Protein AF-A0A080Z4Q2-F1 (afdb_monomer)

Secondary structure (DSSP, 8-state):
----HHHHHHHHHHHHHHHHHHHHHHHHHHH--TTEE-TTS-TT----HHHHHHHHHTTSSSSHHHHHHHPEEPSS--HHHHHHHHHHH--SS------

Structure (mmCIF, N/CA/C/O backbone):
data_AF-A0A080Z4Q2-F1
#
_entry.id   AF-A0A080Z4Q2-F1
#
loop_
_atom_site.group_PDB
_atom_site.id
_atom_site.type_symbol
_atom_site.label_atom_id
_atom_site.label_alt_id
_atom_site.label_comp_id
_atom_site.label_asym_id
_atom_site.label_entity_id
_atom_site.label_seq_id
_atom_site.pdbx_PDB_ins_code
_atom_site.Cartn_x
_atom_site.Cartn_y
_atom_site.Cartn_z
_atom_site.occupancy
_atom_site.B_iso_or_equiv
_atom_site.auth_seq_id
_atom_site.auth_comp_id
_atom_site.auth_asym_id
_atom_site.auth_atom_id
_atom_site.pdbx_PDB_model_num
ATOM 1 N N . MET A 1 1 ? 14.240 -3.516 -29.428 1.00 49.41 1 MET A N 1
ATOM 2 C CA . MET A 1 1 ? 12.820 -3.702 -29.067 1.00 49.41 1 MET A CA 1
ATOM 3 C C . MET A 1 1 ? 12.728 -3.373 -27.590 1.00 49.41 1 MET A C 1
ATOM 5 O O . MET A 1 1 ? 13.252 -4.136 -26.792 1.00 49.41 1 MET A O 1
ATOM 9 N N . PHE A 1 2 ? 12.256 -2.178 -27.228 1.00 57.28 2 PHE A N 1
ATOM 10 C CA . PHE A 1 2 ? 12.107 -1.832 -25.814 1.00 57.28 2 PHE A CA 1
ATOM 11 C C . PHE A 1 2 ? 11.093 -2.814 -25.222 1.00 57.28 2 PHE A C 1
ATOM 13 O O . PHE A 1 2 ? 9.984 -2.912 -25.750 1.00 57.28 2 PHE A O 1
ATOM 20 N N . GLU A 1 3 ? 11.468 -3.574 -24.186 1.00 58.03 3 GLU A N 1
ATOM 21 C CA . GLU A 1 3 ? 10.464 -4.215 -23.332 1.00 58.03 3 GLU A CA 1
ATOM 22 C C . GLU A 1 3 ? 9.405 -3.147 -23.022 1.00 58.03 3 GLU A C 1
ATOM 24 O O . GLU A 1 3 ? 9.765 -1.995 -22.762 1.00 58.03 3 GLU A O 1
ATOM 29 N N . ASN A 1 4 ? 8.120 -3.496 -23.151 1.00 80.06 4 ASN A N 1
ATOM 30 C CA . ASN A 1 4 ? 6.998 -2.577 -22.955 1.00 80.06 4 ASN A CA 1
ATOM 31 C C . ASN A 1 4 ? 7.297 -1.658 -21.757 1.00 80.06 4 ASN A C 1
ATOM 33 O O . ASN A 1 4 ? 7.549 -2.160 -20.663 1.00 80.06 4 ASN A O 1
ATOM 37 N N . ILE A 1 5 ? 7.314 -0.335 -21.959 1.00 77.69 5 ILE A N 1
ATOM 38 C CA . ILE A 1 5 ? 7.686 0.653 -20.927 1.00 77.69 5 ILE A CA 1
ATOM 39 C C . ILE A 1 5 ? 6.921 0.396 -19.615 1.00 77.69 5 ILE A C 1
ATOM 41 O O . ILE A 1 5 ? 7.473 0.578 -18.530 1.00 77.69 5 ILE A O 1
ATOM 45 N N . GLY A 1 6 ? 5.688 -0.120 -19.700 1.00 81.31 6 GLY A N 1
ATOM 46 C CA . GLY A 1 6 ? 4.908 -0.547 -18.538 1.00 81.31 6 GLY A CA 1
ATOM 47 C C . GLY A 1 6 ? 5.535 -1.699 -17.739 1.00 81.31 6 GLY A C 1
ATOM 48 O O . GLY A 1 6 ? 5.553 -1.646 -16.511 1.00 81.31 6 GLY A O 1
ATOM 49 N N . TYR A 1 7 ? 6.100 -2.706 -18.408 1.00 84.31 7 TYR A N 1
ATOM 50 C CA . TYR A 1 7 ? 6.787 -3.837 -17.774 1.00 84.31 7 TYR A CA 1
ATOM 51 C C . TYR A 1 7 ? 8.067 -3.400 -17.050 1.00 84.31 7 TYR A C 1
ATOM 53 O O . TYR A 1 7 ? 8.291 -3.777 -15.897 1.00 84.31 7 TYR A O 1
ATOM 61 N N . ILE A 1 8 ? 8.874 -2.541 -17.684 1.00 83.38 8 ILE A N 1
ATOM 62 C CA . ILE A 1 8 ? 10.057 -1.949 -17.040 1.00 83.38 8 ILE A CA 1
ATOM 63 C C . ILE A 1 8 ? 9.624 -1.106 -15.831 1.00 83.38 8 ILE A C 1
ATOM 65 O O . ILE A 1 8 ? 10.190 -1.242 -14.746 1.00 83.38 8 ILE A O 1
ATOM 69 N N . GLY A 1 9 ? 8.575 -0.290 -15.978 1.00 83.88 9 GLY A N 1
ATOM 70 C CA . GLY A 1 9 ? 8.029 0.521 -14.888 1.00 83.88 9 GLY A CA 1
ATOM 71 C C . GLY A 1 9 ? 7.516 -0.303 -13.700 1.00 83.88 9 GLY A C 1
ATOM 72 O O . GLY A 1 9 ? 7.689 0.093 -12.546 1.00 83.88 9 GLY A O 1
ATOM 73 N N . GLU A 1 10 ? 6.916 -1.472 -13.933 1.00 85.81 10 GLU A N 1
ATOM 74 C CA . GLU A 1 10 ? 6.548 -2.390 -12.849 1.00 85.81 10 GLU A CA 1
ATOM 75 C C . GLU A 1 10 ? 7.781 -2.974 -12.148 1.00 85.81 10 GLU A C 1
ATOM 77 O O . GLU A 1 10 ? 7.830 -2.965 -10.916 1.00 85.81 10 GLU A O 1
ATOM 82 N N . LYS A 1 11 ? 8.800 -3.421 -12.900 1.00 87.69 11 LYS A N 1
ATOM 83 C CA . LYS A 1 11 ? 10.060 -3.922 -12.319 1.00 87.69 11 LYS A CA 1
ATOM 84 C C . LYS A 1 11 ? 10.721 -2.884 -11.409 1.00 87.69 11 LYS A C 1
ATOM 86 O O . LYS A 1 11 ? 11.129 -3.223 -10.300 1.00 87.69 11 LYS A O 1
ATOM 91 N N . ILE A 1 12 ? 10.781 -1.630 -11.857 1.00 86.19 12 ILE A N 1
ATOM 92 C CA . ILE A 1 12 ? 11.331 -0.492 -11.103 1.00 86.19 12 ILE A CA 1
ATOM 93 C C . ILE A 1 12 ? 10.571 -0.295 -9.787 1.00 86.19 12 ILE A C 1
ATOM 95 O O . ILE A 1 12 ? 11.180 -0.284 -8.716 1.00 86.19 12 ILE A O 1
ATOM 99 N N . ARG A 1 13 ? 9.236 -0.212 -9.841 1.00 88.25 13 ARG A N 1
ATOM 100 C C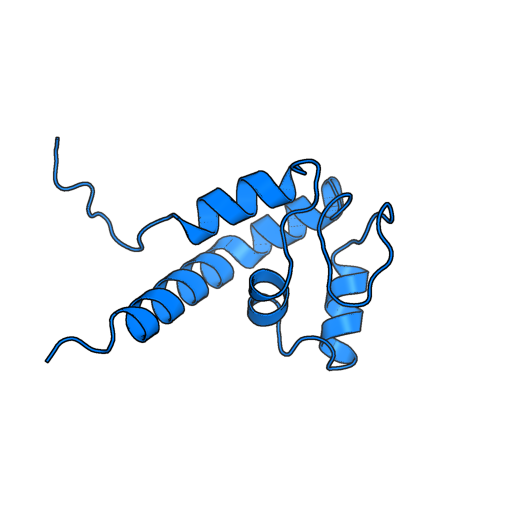A . ARG A 1 13 ? 8.409 -0.057 -8.633 1.00 88.25 13 ARG A CA 1
ATOM 101 C C . ARG A 1 13 ? 8.574 -1.228 -7.673 1.00 88.25 13 ARG A C 1
ATOM 103 O O . ARG A 1 13 ? 8.744 -1.016 -6.476 1.00 88.25 13 ARG A O 1
ATOM 110 N N . ARG A 1 14 ? 8.582 -2.462 -8.183 1.00 91.88 14 ARG A N 1
ATOM 111 C CA . ARG A 1 14 ? 8.779 -3.664 -7.362 1.00 91.88 14 ARG A CA 1
ATOM 112 C C . ARG A 1 14 ? 10.133 -3.650 -6.656 1.00 91.88 14 ARG A C 1
ATOM 114 O O . ARG A 1 14 ? 10.190 -3.952 -5.465 1.00 91.88 14 ARG A O 1
ATOM 121 N N . TYR A 1 15 ? 11.195 -3.253 -7.358 1.00 90.25 15 TYR A N 1
ATOM 122 C CA . TYR A 1 15 ? 12.518 -3.077 -6.764 1.00 90.25 15 TYR A CA 1
ATOM 123 C C . TYR A 1 15 ? 12.503 -2.020 -5.652 1.00 90.25 15 TYR A C 1
ATOM 125 O O . TYR A 1 15 ? 12.978 -2.299 -4.554 1.00 90.25 15 TYR A O 1
ATOM 133 N N . ASN A 1 16 ? 11.919 -0.840 -5.891 1.00 89.75 16 ASN A N 1
ATOM 134 C CA . ASN A 1 16 ? 11.852 0.223 -4.885 1.00 89.75 16 ASN A CA 1
ATOM 135 C C . ASN A 1 16 ? 11.087 -0.219 -3.633 1.00 89.75 16 ASN A C 1
ATOM 137 O O . ASN A 1 16 ? 11.591 -0.077 -2.520 1.00 89.75 16 ASN A O 1
ATOM 141 N N . VAL A 1 17 ? 9.896 -0.797 -3.800 1.00 92.38 17 VAL A N 1
ATOM 142 C CA . VAL A 1 17 ? 9.085 -1.258 -2.666 1.00 92.38 17 VAL A CA 1
ATOM 143 C C . VAL A 1 17 ? 9.824 -2.330 -1.873 1.00 92.38 17 VAL A C 1
ATOM 145 O O . VAL A 1 17 ? 9.888 -2.229 -0.653 1.00 92.38 17 VAL A O 1
ATOM 148 N N . SER A 1 18 ? 10.441 -3.306 -2.548 1.00 92.81 18 SER A N 1
ATOM 149 C CA . SER A 1 18 ? 11.222 -4.355 -1.885 1.00 92.81 18 SER A CA 1
ATOM 150 C C . SER A 1 18 ? 12.433 -3.786 -1.136 1.00 92.81 18 SER A C 1
ATOM 152 O O . SER A 1 18 ? 12.648 -4.117 0.029 1.00 92.81 18 SER A O 1
ATOM 154 N N . LYS A 1 19 ? 13.182 -2.864 -1.756 1.00 92.19 19 LYS A N 1
ATOM 155 C CA . LYS A 1 19 ? 14.348 -2.204 -1.149 1.00 92.19 19 LYS A CA 1
ATOM 156 C C . LYS A 1 19 ? 13.992 -1.455 0.136 1.00 92.19 19 LYS A C 1
ATOM 158 O O . LYS A 1 19 ? 14.767 -1.476 1.091 1.00 92.19 19 LYS A O 1
ATOM 163 N N . TYR A 1 20 ? 12.842 -0.784 0.160 1.00 91.81 20 TYR A N 1
ATOM 164 C CA . TYR A 1 20 ? 12.420 0.047 1.288 1.00 91.81 20 TYR A CA 1
ATOM 165 C C . TYR A 1 20 ? 11.403 -0.632 2.216 1.00 91.81 20 TYR A C 1
ATOM 167 O O . TYR A 1 20 ? 10.975 -0.008 3.185 1.00 91.81 20 TYR A O 1
ATOM 175 N N . GLU A 1 21 ? 11.041 -1.899 1.992 1.00 94.50 21 GLU A N 1
ATOM 176 C CA . GLU A 1 21 ? 9.943 -2.572 2.703 1.00 94.50 21 GLU A CA 1
ATOM 177 C C . GLU A 1 21 ? 10.087 -2.506 4.229 1.00 94.50 21 GLU A C 1
ATOM 179 O O . GLU A 1 21 ? 9.146 -2.123 4.923 1.00 94.50 21 GLU A O 1
ATOM 184 N N . SER A 1 22 ? 11.273 -2.810 4.766 1.00 94.62 22 SER A N 1
ATOM 185 C CA . SER A 1 22 ? 11.524 -2.759 6.216 1.00 94.62 22 SER A CA 1
ATOM 186 C C . SER A 1 22 ? 11.259 -1.366 6.803 1.00 94.62 22 SER A C 1
ATOM 188 O O . SER A 1 22 ? 10.643 -1.232 7.862 1.00 94.62 22 SER A O 1
ATOM 190 N N . LEU A 1 23 ? 11.660 -0.309 6.090 1.00 92.88 23 LEU A N 1
ATOM 191 C CA . LEU A 1 23 ? 11.418 1.071 6.505 1.00 92.88 23 LEU A CA 1
ATOM 192 C C . LEU A 1 23 ? 9.933 1.438 6.386 1.00 92.88 23 LEU A C 1
ATOM 194 O O . LEU A 1 23 ? 9.373 2.012 7.317 1.00 92.88 23 LEU A O 1
ATOM 198 N N . LEU A 1 24 ? 9.282 1.057 5.283 1.00 92.81 24 LEU A N 1
ATOM 199 C CA . LEU A 1 24 ? 7.849 1.273 5.074 1.00 92.81 24 LEU A CA 1
ATOM 200 C C . LEU A 1 24 ? 7.027 0.623 6.191 1.00 92.81 24 LEU A C 1
ATOM 202 O O . LEU A 1 24 ? 6.137 1.260 6.748 1.00 92.81 24 LEU A O 1
ATOM 206 N N . ARG A 1 25 ? 7.365 -0.610 6.576 1.00 94.44 25 ARG A N 1
ATOM 207 C CA . ARG A 1 25 ? 6.733 -1.327 7.690 1.00 94.44 25 A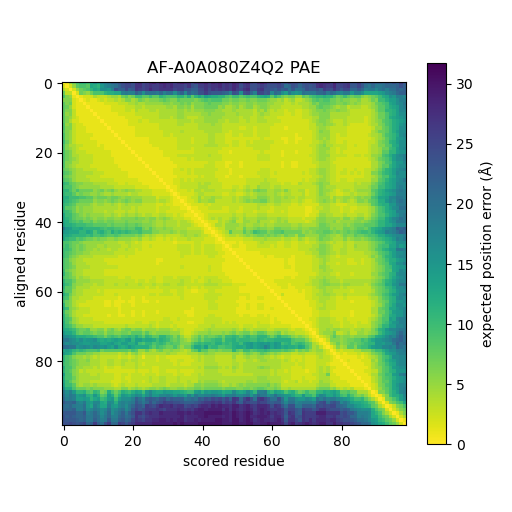RG A CA 1
ATOM 208 C C . ARG A 1 25 ? 6.922 -0.611 9.027 1.00 94.44 25 ARG A C 1
ATOM 210 O O . ARG A 1 25 ? 5.957 -0.469 9.774 1.00 94.44 25 ARG A O 1
ATOM 217 N N . LYS A 1 26 ? 8.127 -0.106 9.323 1.00 93.06 26 LYS A N 1
ATOM 218 C CA . LYS A 1 26 ? 8.371 0.703 10.533 1.00 93.06 26 LYS A CA 1
ATOM 219 C C . LYS A 1 26 ? 7.492 1.952 10.561 1.00 93.06 26 LYS A C 1
ATOM 221 O O . LYS A 1 26 ? 6.849 2.215 11.570 1.00 93.06 26 LYS A O 1
ATOM 226 N N . ILE A 1 27 ? 7.416 2.676 9.446 1.00 89.75 27 ILE A N 1
ATOM 227 C CA . ILE A 1 27 ? 6.592 3.886 9.327 1.00 89.75 27 ILE A CA 1
ATOM 228 C C . ILE A 1 27 ? 5.112 3.553 9.521 1.00 89.75 27 ILE A C 1
ATOM 230 O O . ILE A 1 27 ? 4.432 4.249 10.271 1.00 89.75 27 ILE A O 1
ATOM 234 N N . ILE A 1 28 ? 4.624 2.463 8.924 1.00 92.19 28 ILE A N 1
ATOM 235 C CA . ILE A 1 28 ? 3.245 1.998 9.116 1.00 92.19 28 ILE A CA 1
ATOM 236 C C . ILE A 1 28 ? 2.970 1.660 10.583 1.00 92.19 28 ILE A C 1
ATOM 238 O O . ILE A 1 28 ? 1.913 2.003 11.095 1.00 92.19 28 ILE A O 1
ATOM 242 N N . ASN A 1 29 ? 3.896 1.022 11.295 1.00 91.31 29 ASN A N 1
ATOM 243 C CA . ASN A 1 29 ? 3.677 0.723 12.711 1.00 91.31 29 ASN A CA 1
ATOM 244 C C . ASN A 1 29 ? 3.640 1.978 13.585 1.00 91.31 29 ASN A C 1
ATOM 246 O O . ASN A 1 29 ? 2.802 2.072 14.481 1.00 91.31 29 ASN A O 1
ATOM 250 N N . THR A 1 30 ? 4.491 2.960 13.299 1.00 88.69 30 THR A N 1
ATOM 251 C CA . THR A 1 30 ? 4.525 4.220 14.048 1.00 88.69 30 THR A CA 1
ATOM 252 C C . THR A 1 30 ? 3.296 5.083 13.743 1.00 88.69 30 THR A C 1
ATOM 254 O O . THR A 1 30 ? 2.504 5.424 14.630 1.00 88.69 30 THR A O 1
ATOM 257 N N . HIS A 1 31 ? 3.094 5.408 12.468 1.00 86.12 31 HIS A N 1
ATOM 258 C CA . HIS A 1 31 ? 2.129 6.415 12.025 1.00 86.12 31 HIS A CA 1
ATOM 259 C C . HIS A 1 31 ? 0.777 5.812 11.632 1.00 86.12 31 HIS A C 1
ATOM 261 O O . HIS A 1 31 ? -0.250 6.485 11.699 1.00 86.12 31 HIS A O 1
ATOM 267 N N . GLY A 1 32 ? 0.731 4.516 11.326 1.00 88.25 32 GLY A N 1
ATOM 268 C CA . GLY A 1 32 ? -0.450 3.858 10.781 1.00 88.25 32 GLY A CA 1
ATOM 269 C C . GLY A 1 32 ? -0.715 4.224 9.324 1.00 88.25 32 GLY A C 1
ATOM 270 O O . GLY A 1 32 ? 0.026 4.970 8.688 1.00 88.25 32 GLY A O 1
ATOM 271 N N . LEU A 1 33 ? -1.818 3.692 8.805 1.00 88.69 33 LEU A N 1
ATOM 272 C CA . LEU A 1 33 ? -2.326 3.972 7.457 1.00 88.69 33 LEU A CA 1
ATOM 273 C C . LEU A 1 33 ? -3.582 4.853 7.468 1.00 88.69 33 LEU A C 1
ATOM 275 O O . LEU A 1 33 ? -4.388 4.804 6.539 1.00 88.69 33 LEU A O 1
ATOM 279 N N . THR A 1 34 ? -3.789 5.635 8.528 1.00 83.88 34 THR A N 1
ATOM 280 C CA . THR A 1 34 ? -4.958 6.513 8.639 1.00 83.88 34 THR A CA 1
ATOM 281 C C . THR A 1 34 ? -5.032 7.445 7.428 1.00 83.88 34 THR A C 1
ATOM 283 O O . THR A 1 34 ? -4.048 8.087 7.069 1.00 83.88 34 THR A O 1
ATOM 286 N N . GLY A 1 35 ? -6.197 7.505 6.781 1.00 82.19 35 GLY A N 1
ATOM 287 C CA . GLY A 1 35 ? -6.413 8.335 5.592 1.00 82.19 35 GLY A CA 1
ATOM 288 C C . GLY A 1 35 ? -5.936 7.718 4.272 1.00 82.19 35 GLY A C 1
ATOM 289 O O . GLY A 1 35 ? -6.116 8.342 3.232 1.00 82.19 35 GLY A O 1
ATOM 290 N N . MET A 1 36 ? -5.371 6.506 4.274 1.00 88.31 36 MET A N 1
ATOM 291 C CA . MET A 1 36 ? -5.165 5.738 3.041 1.00 88.31 36 MET A CA 1
ATOM 292 C C . MET A 1 36 ? -6.467 5.074 2.587 1.00 88.31 36 MET A C 1
ATOM 294 O O . MET A 1 36 ? -7.254 4.599 3.407 1.00 88.31 36 MET A O 1
ATOM 298 N N . GLU A 1 37 ? -6.668 4.984 1.274 1.00 90.62 37 GLU A N 1
ATOM 299 C CA . GLU A 1 37 ? -7.757 4.198 0.695 1.00 90.62 37 GLU A CA 1
ATOM 300 C C . GLU A 1 37 ? -7.302 2.748 0.551 1.00 90.62 37 GLU A C 1
ATOM 302 O O . GLU A 1 37 ? -6.501 2.407 -0.318 1.00 90.62 37 GLU A O 1
ATOM 307 N N . ILE A 1 38 ? -7.794 1.880 1.433 1.00 91.25 38 ILE A N 1
ATOM 308 C CA . ILE A 1 38 ? -7.447 0.459 1.433 1.00 91.25 38 ILE A CA 1
ATOM 309 C C . ILE A 1 38 ? -8.665 -0.333 0.930 1.00 91.25 38 ILE A C 1
ATOM 311 O O . ILE A 1 38 ? -9.703 -0.312 1.597 1.00 91.25 38 ILE A O 1
ATOM 315 N N . PRO A 1 39 ? -8.576 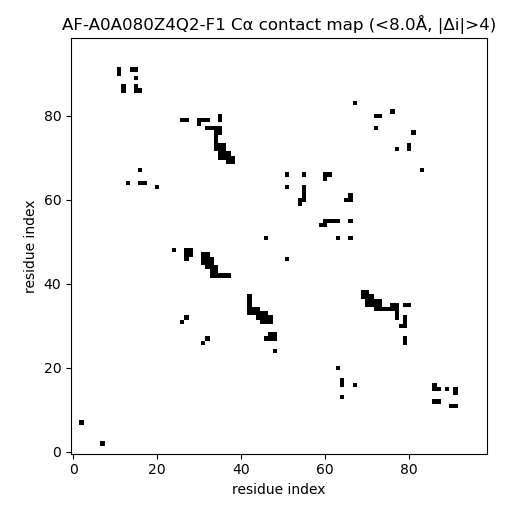-1.056 -0.205 1.00 89.62 39 PRO A N 1
ATOM 316 C CA . PRO A 1 39 ? -9.728 -1.724 -0.819 1.00 89.62 39 PRO A CA 1
ATOM 317 C C . PRO A 1 39 ? -10.410 -2.723 0.117 1.00 89.62 39 PRO A C 1
ATOM 319 O O . PRO A 1 39 ? -9.830 -3.768 0.403 1.00 89.62 39 PRO A O 1
ATOM 322 N N . GLY A 1 40 ? -11.620 -2.419 0.599 1.00 86.81 40 GLY A N 1
ATOM 323 C CA . GLY A 1 40 ? -12.375 -3.248 1.553 1.00 86.81 40 GLY A CA 1
ATOM 324 C C . GLY A 1 40 ? -12.040 -3.006 3.033 1.00 86.81 40 GLY A C 1
ATOM 325 O O . GLY A 1 40 ? -12.312 -3.864 3.866 1.00 86.81 40 GLY A O 1
ATOM 326 N N . ALA A 1 41 ? -11.364 -1.903 3.372 1.00 88.62 41 ALA A N 1
ATOM 327 C CA . ALA A 1 41 ? -11.131 -1.478 4.754 1.00 88.62 41 ALA A CA 1
ATOM 328 C C . ALA A 1 41 ? -11.916 -0.195 5.063 1.00 88.62 41 ALA A C 1
ATOM 330 O O . ALA A 1 41 ? -12.210 0.596 4.167 1.00 88.62 41 ALA A O 1
ATOM 331 N N . ASN A 1 42 ? -12.236 0.017 6.337 1.00 86.62 42 ASN A N 1
ATOM 332 C CA . ASN A 1 42 ? -12.984 1.189 6.772 1.00 86.62 42 ASN A CA 1
ATOM 333 C C . ASN A 1 42 ? -12.083 2.428 6.782 1.00 86.62 42 ASN A C 1
ATOM 335 O O . ASN A 1 42 ? -10.968 2.407 7.308 1.00 86.62 42 ASN A O 1
ATOM 339 N N . LEU A 1 43 ? -12.596 3.536 6.248 1.00 80.25 43 LEU A N 1
ATOM 340 C CA . LEU A 1 43 ? -11.932 4.834 6.343 1.00 80.25 43 LEU A CA 1
ATOM 341 C C . LEU A 1 43 ? -11.836 5.288 7.808 1.00 80.25 43 LEU A C 1
ATOM 343 O O . LEU A 1 43 ? -12.665 4.934 8.644 1.00 80.25 43 LEU A O 1
ATOM 347 N N . GLY A 1 44 ? -10.805 6.073 8.125 1.00 76.06 44 GLY A N 1
ATOM 348 C CA . GLY A 1 44 ? -10.594 6.627 9.469 1.00 76.06 44 GLY A CA 1
ATOM 349 C C . GLY A 1 44 ? -10.076 5.633 10.517 1.00 76.06 44 GLY A C 1
ATOM 350 O O . GLY A 1 44 ? -9.820 6.033 11.648 1.00 76.06 44 GLY A O 1
ATOM 351 N N . THR A 1 45 ? -9.866 4.364 10.157 1.00 83.00 45 THR A N 1
ATOM 352 C CA . THR A 1 45 ? -9.255 3.370 11.051 1.00 83.00 45 THR A CA 1
ATOM 353 C C . THR A 1 45 ? -7.730 3.383 10.921 1.00 83.00 45 THR A C 1
ATOM 355 O O . THR A 1 45 ? -7.192 3.424 9.812 1.00 83.00 45 THR A O 1
ATOM 358 N N . LYS A 1 46 ? -7.015 3.320 12.053 1.00 87.06 46 LYS A N 1
ATOM 359 C CA . LYS A 1 46 ? -5.553 3.171 12.064 1.00 87.06 46 LYS A CA 1
ATOM 360 C C . LYS A 1 46 ? -5.185 1.699 11.857 1.00 87.06 46 LYS A C 1
ATOM 362 O O . LYS A 1 46 ? -5.327 0.898 12.774 1.00 87.06 46 LYS A O 1
ATOM 367 N N . TYR A 1 47 ? -4.681 1.359 10.674 1.00 90.12 47 TYR A N 1
ATOM 368 C CA . TYR A 1 47 ? -4.156 0.021 10.373 1.00 90.12 47 TYR A CA 1
ATOM 369 C C . TYR A 1 47 ? -2.633 -0.040 10.535 1.00 90.12 47 TYR A C 1
ATOM 371 O O . TYR A 1 47 ? -1.937 0.913 10.176 1.00 90.12 47 TYR A O 1
ATOM 379 N N . THR A 1 48 ? -2.131 -1.159 11.064 1.00 92.94 48 THR A N 1
ATOM 380 C CA . THR A 1 48 ? -0.700 -1.424 11.321 1.00 92.94 48 THR A C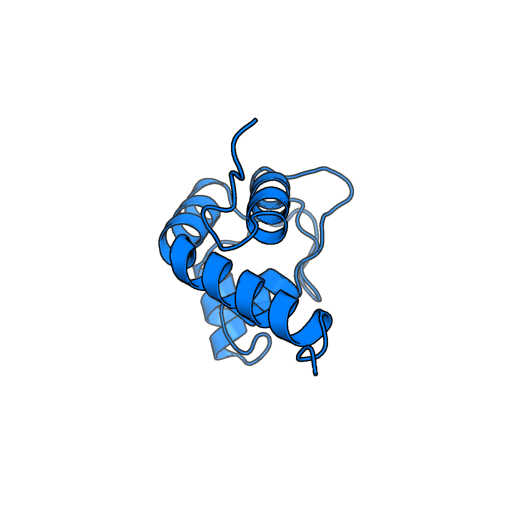A 1
ATOM 381 C C . THR A 1 48 ? -0.176 -2.570 10.449 1.00 92.94 48 THR A C 1
ATOM 383 O O . THR A 1 48 ? -0.924 -3.145 9.652 1.00 92.94 48 THR A O 1
ATOM 386 N N . THR A 1 49 ? 1.103 -2.949 10.591 1.00 94.44 49 THR A N 1
ATOM 387 C CA . THR A 1 49 ? 1.643 -4.094 9.838 1.00 94.44 49 THR A CA 1
ATOM 388 C C . THR A 1 49 ? 0.989 -5.411 10.224 1.00 94.44 49 THR A C 1
ATOM 390 O O . THR A 1 49 ? 0.860 -6.262 9.357 1.00 94.44 49 THR A O 1
ATOM 393 N N . GLY A 1 50 ? 0.503 -5.559 11.462 1.00 94.69 50 GLY A N 1
ATOM 394 C CA . GLY A 1 50 ? -0.236 -6.756 11.872 1.00 94.69 50 GLY A CA 1
ATOM 395 C C . GLY A 1 50 ? -1.483 -6.982 11.014 1.00 94.69 50 GLY A C 1
ATOM 396 O O . GLY A 1 50 ? -1.694 -8.081 10.512 1.00 94.69 50 GLY A O 1
ATOM 397 N N . ASN A 1 51 ? -2.248 -5.920 10.738 1.00 94.50 51 ASN A N 1
ATOM 398 C CA . ASN A 1 51 ? -3.410 -6.010 9.848 1.00 94.50 51 ASN A CA 1
ATOM 399 C C . ASN A 1 51 ? -3.011 -6.343 8.406 1.00 94.50 51 ASN A C 1
ATOM 401 O O . ASN A 1 51 ? -3.701 -7.105 7.734 1.00 94.50 51 ASN A O 1
ATOM 405 N N . ILE A 1 52 ? -1.900 -5.779 7.924 1.00 94.50 52 ILE A N 1
ATOM 406 C CA . ILE A 1 52 ? -1.392 -6.076 6.579 1.00 94.50 52 ILE A CA 1
ATOM 407 C C . ILE A 1 52 ? -0.994 -7.547 6.473 1.00 94.50 52 ILE A C 1
ATOM 409 O O . ILE A 1 52 ? -1.380 -8.212 5.515 1.00 94.50 52 ILE A O 1
ATOM 413 N N . ASP A 1 53 ? -0.256 -8.062 7.454 1.00 96.75 53 ASP A N 1
ATOM 414 C CA . ASP A 1 53 ? 0.199 -9.450 7.470 1.00 96.75 53 ASP A CA 1
ATOM 415 C C . ASP A 1 53 ? -0.992 -10.415 7.578 1.00 96.75 53 ASP A C 1
ATOM 417 O O . ASP A 1 53 ? -1.022 -11.440 6.896 1.00 96.75 53 ASP A O 1
ATOM 421 N N . GLU A 1 54 ? -2.028 -10.057 8.342 1.00 96.56 54 GLU A N 1
ATOM 422 C CA . GLU A 1 54 ? -3.300 -10.783 8.364 1.00 96.56 54 GLU A CA 1
ATOM 423 C C . GLU A 1 54 ? -3.994 -10.786 7.001 1.00 96.56 54 GLU A C 1
ATOM 425 O O . GLU A 1 54 ? -4.448 -11.839 6.558 1.00 96.56 54 GLU A O 1
ATOM 430 N N . TRP A 1 55 ? -4.061 -9.645 6.311 1.00 96.12 55 TRP A N 1
ATOM 431 C CA . TRP A 1 55 ? -4.662 -9.565 4.979 1.00 96.12 55 TRP A CA 1
ATOM 432 C C . TRP A 1 55 ? -3.868 -10.337 3.927 1.00 96.12 55 TRP A C 1
ATOM 434 O O . TRP A 1 55 ? -4.473 -10.939 3.041 1.00 96.12 55 TRP A O 1
ATOM 444 N N . ILE A 1 56 ? -2.538 -10.358 4.031 1.00 96.38 56 ILE A N 1
ATOM 445 C CA . ILE A 1 56 ? -1.683 -11.175 3.164 1.00 96.38 56 ILE A CA 1
ATOM 446 C C . ILE A 1 56 ? -1.928 -12.659 3.442 1.00 96.38 56 ILE A C 1
ATOM 448 O O . ILE A 1 56 ? -2.191 -13.428 2.521 1.00 96.38 56 ILE A O 1
ATOM 452 N N . ARG A 1 57 ? -1.934 -13.066 4.717 1.00 97.00 57 ARG A N 1
ATOM 453 C CA . ARG A 1 57 ? -2.211 -14.451 5.122 1.00 97.00 57 ARG A CA 1
ATOM 454 C C . ARG A 1 57 ? -3.611 -14.911 4.711 1.00 97.00 57 ARG A C 1
ATOM 456 O O . ARG A 1 57 ? -3.787 -16.067 4.347 1.00 97.00 57 ARG A O 1
ATOM 463 N N . ALA A 1 58 ? -4.594 -14.013 4.752 1.00 96.31 58 ALA A N 1
ATOM 464 C CA . ALA A 1 58 ? -5.962 -14.270 4.308 1.00 96.31 58 ALA A CA 1
ATOM 465 C C . ALA A 1 58 ? -6.129 -14.239 2.774 1.00 96.31 58 ALA A C 1
ATOM 467 O O . ALA A 1 58 ? -7.237 -14.431 2.284 1.00 96.31 58 ALA A O 1
ATOM 468 N N . GLY A 1 59 ? -5.066 -13.964 2.009 1.00 95.25 59 GLY A N 1
ATOM 469 C CA . GLY A 1 59 ? -5.097 -13.938 0.545 1.00 95.25 59 GLY A CA 1
ATOM 470 C C . GLY A 1 59 ? -5.743 -12.692 -0.069 1.00 95.25 59 GLY A C 1
ATOM 471 O O . GLY A 1 59 ? -5.919 -12.632 -1.283 1.00 95.25 59 GLY A O 1
ATOM 472 N N . ARG A 1 60 ? -6.072 -11.670 0.731 1.00 95.12 60 ARG A N 1
ATOM 473 C CA . ARG A 1 60 ? -6.596 -10.385 0.228 1.00 95.12 60 ARG A CA 1
ATOM 474 C C . ARG A 1 60 ? -5.536 -9.608 -0.555 1.00 95.12 60 ARG A C 1
ATOM 476 O O . ARG A 1 60 ? -5.866 -8.894 -1.502 1.00 95.12 60 ARG A O 1
ATOM 483 N N . PHE A 1 61 ? -4.274 -9.773 -0.170 1.00 96.56 61 PHE A N 1
ATOM 484 C CA . PHE A 1 61 ? -3.114 -9.297 -0.914 1.00 96.56 61 PHE A CA 1
ATOM 485 C C . PHE A 1 61 ? -2.129 -10.447 -1.101 1.00 96.56 61 PHE A C 1
ATOM 487 O O . PHE A 1 61 ? -1.925 -11.238 -0.187 1.00 96.56 61 PHE A O 1
ATOM 494 N N . ALA A 1 62 ? -1.489 -10.535 -2.266 1.00 96.25 62 ALA A N 1
ATOM 495 C CA . ALA A 1 62 ? -0.537 -11.616 -2.534 1.00 96.25 62 ALA A CA 1
ATOM 496 C C . ALA A 1 62 ? 0.761 -11.478 -1.716 1.00 96.25 62 ALA A C 1
ATOM 498 O O . ALA A 1 62 ? 1.380 -12.468 -1.339 1.00 96.25 62 ALA A O 1
ATOM 499 N N . ASN A 1 63 ? 1.203 -10.241 -1.481 1.00 95.88 63 ASN A N 1
ATOM 500 C CA . ASN A 1 63 ? 2.388 -9.884 -0.702 1.00 95.88 63 ASN A CA 1
ATOM 501 C C . ASN A 1 63 ? 2.366 -8.375 -0.394 1.00 95.88 63 ASN A C 1
ATOM 503 O O . ASN A 1 63 ? 1.429 -7.664 -0.765 1.00 95.88 63 ASN A O 1
ATOM 507 N N . PHE A 1 64 ? 3.416 -7.871 0.260 1.00 95.56 64 PHE A N 1
ATOM 508 C CA . PHE A 1 64 ? 3.516 -6.454 0.608 1.00 95.56 64 PHE A CA 1
ATOM 509 C C . PHE A 1 64 ? 3.545 -5.526 -0.616 1.00 95.56 64 PHE A C 1
ATOM 511 O O . PHE A 1 64 ? 2.969 -4.442 -0.568 1.00 95.56 64 PHE A O 1
ATOM 518 N N . PHE A 1 65 ? 4.162 -5.943 -1.727 1.00 95.19 65 PHE A N 1
ATOM 519 C CA . PHE A 1 65 ? 4.149 -5.164 -2.967 1.00 95.19 65 PHE A CA 1
ATOM 520 C C . PHE A 1 65 ? 2.739 -5.054 -3.555 1.00 95.19 65 PHE A C 1
ATOM 522 O O . PHE A 1 65 ? 2.318 -3.958 -3.915 1.00 95.19 65 P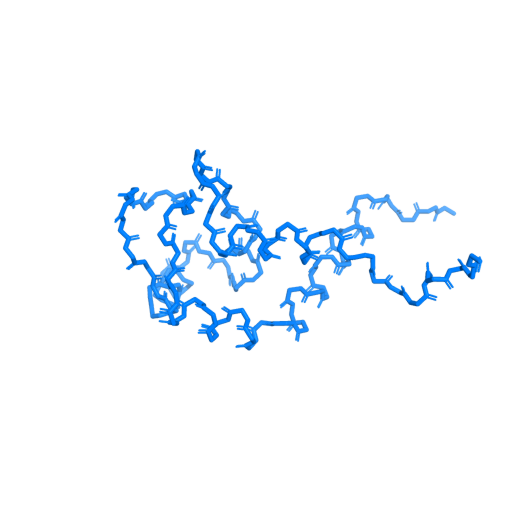HE A O 1
ATOM 529 N N . ASP A 1 66 ? 1.987 -6.157 -3.597 1.00 96.06 66 ASP A N 1
ATOM 530 C CA . ASP A 1 66 ? 0.591 -6.156 -4.047 1.00 96.06 66 ASP A CA 1
ATOM 531 C C . ASP A 1 66 ? -0.281 -5.244 -3.171 1.00 96.06 66 ASP A C 1
ATOM 533 O O . ASP A 1 66 ? -1.044 -4.429 -3.688 1.00 96.06 66 ASP A O 1
ATOM 537 N N . PHE A 1 67 ? -0.098 -5.305 -1.848 1.00 95.44 67 PHE A N 1
ATOM 538 C CA . PHE A 1 67 ? -0.713 -4.366 -0.911 1.00 95.44 67 PHE A CA 1
ATOM 539 C C . PHE A 1 67 ? -0.347 -2.911 -1.245 1.00 95.44 67 PHE A C 1
ATOM 541 O O . PHE A 1 67 ? -1.231 -2.090 -1.483 1.00 95.44 67 PHE A O 1
ATOM 548 N N . HIS A 1 68 ? 0.947 -2.595 -1.326 1.00 93.69 68 HIS A N 1
ATOM 549 C CA . HIS A 1 68 ? 1.436 -1.243 -1.591 1.00 93.69 68 HIS A CA 1
ATOM 550 C C . HIS A 1 68 ? 0.935 -0.686 -2.932 1.00 93.69 68 HIS A C 1
ATOM 552 O O . HIS A 1 68 ? 0.696 0.514 -3.057 1.00 93.69 68 HIS A O 1
ATOM 558 N N . ASN A 1 69 ? 0.778 -1.544 -3.940 1.00 92.00 69 ASN A N 1
ATOM 559 C CA . ASN A 1 69 ? 0.317 -1.153 -5.268 1.00 92.00 69 ASN A CA 1
ATOM 560 C C . ASN A 1 69 ? -1.204 -0.930 -5.332 1.00 92.00 69 ASN A C 1
ATOM 562 O O . ASN A 1 69 ? -1.665 -0.133 -6.143 1.00 92.00 69 ASN A O 1
ATOM 566 N N . LYS A 1 70 ? -1.984 -1.619 -4.490 1.00 93.06 70 LYS A N 1
ATOM 567 C CA . LYS A 1 70 ? -3.456 -1.553 -4.489 1.00 93.06 70 LYS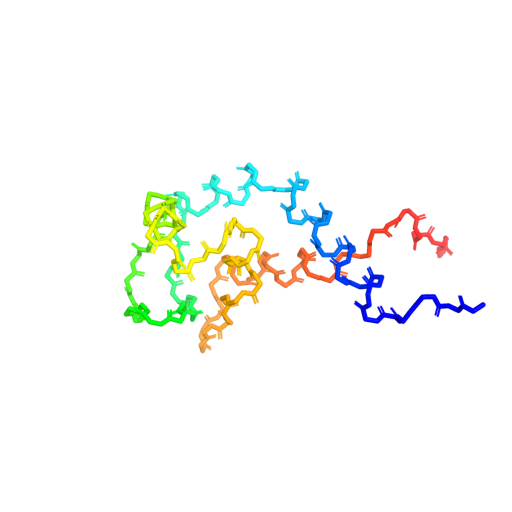 A CA 1
ATOM 568 C C . LYS A 1 70 ? -4.044 -0.483 -3.573 1.00 93.06 70 LYS A C 1
ATOM 570 O O . LYS A 1 70 ? -5.218 -0.152 -3.725 1.00 93.06 70 LYS A O 1
ATOM 575 N N . ILE A 1 71 ? -3.278 0.034 -2.615 1.00 90.88 71 ILE A N 1
ATOM 576 C CA . ILE A 1 71 ? -3.741 1.132 -1.760 1.00 90.88 71 ILE A CA 1
ATOM 577 C C . ILE A 1 71 ? -3.701 2.467 -2.508 1.00 90.88 71 ILE A C 1
ATOM 579 O O . ILE A 1 71 ? -2.703 2.823 -3.138 1.00 90.88 71 ILE A O 1
ATOM 583 N N . GLY A 1 72 ? -4.802 3.205 -2.421 1.00 87.06 72 GLY A N 1
ATOM 584 C CA . GLY A 1 72 ? -4.975 4.527 -3.006 1.00 87.06 72 GLY A CA 1
ATOM 585 C C . GLY A 1 72 ? -4.669 5.653 -2.021 1.00 87.06 72 GLY A C 1
ATOM 586 O O . GLY A 1 72 ? -4.549 5.453 -0.808 1.00 87.06 72 GLY A O 1
ATOM 587 N N . PHE A 1 73 ? -4.560 6.866 -2.553 1.00 84.12 73 PHE A N 1
ATOM 588 C CA . PHE A 1 73 ? -4.479 8.080 -1.746 1.00 84.12 73 PHE A CA 1
ATOM 589 C C . PHE A 1 73 ? -5.890 8.489 -1.323 1.00 84.12 73 PHE A C 1
ATOM 591 O O . PHE A 1 73 ? -6.752 8.636 -2.180 1.00 84.12 73 PHE A O 1
ATOM 598 N N . GLY A 1 74 ? -6.128 8.704 -0.029 1.00 73.38 74 GLY A N 1
ATOM 599 C CA . GLY A 1 74 ? -7.390 9.302 0.407 1.00 73.38 74 GLY A CA 1
ATOM 600 C C . GLY A 1 74 ? -7.474 10.798 0.114 1.00 73.38 74 GLY A C 1
ATOM 601 O O . GLY A 1 74 ? -6.503 11.440 -0.289 1.00 73.38 74 GLY A O 1
ATOM 602 N N . LYS A 1 75 ? -8.657 11.372 0.377 1.00 69.56 75 LYS A N 1
ATOM 603 C CA . LYS A 1 75 ? -8.953 12.808 0.186 1.00 69.56 75 LYS A CA 1
ATOM 604 C C . LYS A 1 75 ? -7.978 13.745 0.906 1.00 69.56 75 LYS A C 1
ATOM 606 O O . LYS A 1 75 ? -7.731 14.847 0.428 1.00 69.56 75 LYS A O 1
ATOM 611 N N . GLN A 1 76 ? -7.448 13.326 2.053 1.00 67.88 76 GLN A N 1
ATOM 612 C CA . GLN A 1 76 ? -6.361 14.013 2.745 1.00 67.88 76 GLN A CA 1
ATOM 613 C C . GLN A 1 76 ? -5.092 13.185 2.600 1.00 67.88 76 GLN A C 1
ATOM 615 O O . GLN A 1 76 ? -5.101 11.975 2.837 1.00 67.88 76 GLN A O 1
ATOM 620 N N . ARG A 1 77 ? -3.991 13.839 2.222 1.00 67.62 77 ARG A N 1
ATOM 621 C CA . ARG A 1 77 ? -2.701 13.162 2.135 1.00 67.62 77 ARG A CA 1
ATOM 622 C C . ARG A 1 77 ? -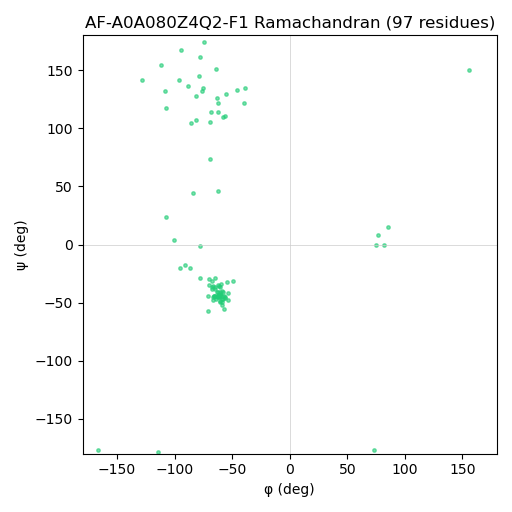2.214 12.794 3.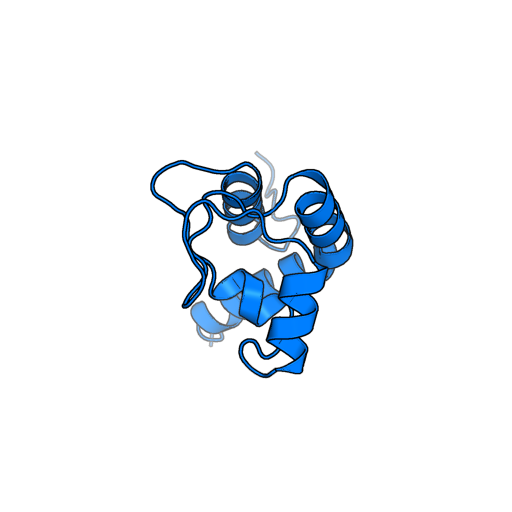529 1.00 67.62 77 ARG A C 1
ATOM 624 O O . ARG A 1 77 ? -1.900 13.672 4.325 1.00 67.62 77 ARG A O 1
ATOM 631 N N . SER A 1 78 ? -2.134 11.495 3.787 1.00 81.06 78 SER A N 1
ATOM 632 C CA . SER A 1 78 ? -1.465 10.953 4.964 1.00 81.06 78 SER A CA 1
ATOM 633 C C . SER A 1 78 ? 0.056 10.964 4.783 1.00 81.06 78 SER A C 1
ATOM 635 O O . SER A 1 78 ? 0.560 11.006 3.654 1.00 81.06 78 SER A O 1
ATOM 637 N N . ASP A 1 79 ? 0.794 10.861 5.890 1.00 82.56 79 ASP A N 1
ATOM 638 C CA . ASP A 1 79 ? 2.258 10.735 5.878 1.00 82.56 79 ASP A CA 1
ATOM 639 C C . ASP A 1 79 ? 2.714 9.568 4.991 1.00 82.56 79 ASP A C 1
ATOM 641 O O . ASP A 1 79 ? 3.632 9.701 4.178 1.00 82.56 79 ASP A O 1
ATOM 645 N N . TYR A 1 80 ? 2.008 8.436 5.080 1.00 87.38 80 TYR A N 1
ATOM 646 C CA . TYR A 1 80 ? 2.279 7.280 4.234 1.00 87.38 80 TYR A CA 1
ATOM 647 C C . TYR A 1 80 ? 1.951 7.546 2.758 1.00 87.38 80 TYR A C 1
ATOM 649 O O . TYR A 1 80 ? 2.688 7.104 1.880 1.00 87.38 80 TYR A O 1
ATOM 657 N N . GLY A 1 81 ? 0.887 8.297 2.460 1.00 88.50 81 GLY A N 1
ATOM 658 C CA . GLY A 1 81 ? 0.550 8.706 1.096 1.00 88.50 81 GLY A CA 1
ATOM 659 C C . GLY A 1 81 ? 1.643 9.567 0.456 1.00 88.50 81 GLY A C 1
ATOM 660 O O . GLY A 1 81 ? 2.048 9.311 -0.677 1.00 88.50 81 GLY A O 1
ATOM 661 N N . ASN A 1 82 ? 2.194 10.536 1.191 1.00 86.19 82 ASN A N 1
ATOM 662 C CA . ASN A 1 82 ? 3.326 11.336 0.707 1.00 86.19 82 ASN A CA 1
ATOM 663 C C . ASN A 1 82 ? 4.552 10.461 0.409 1.00 86.19 82 ASN A C 1
ATOM 665 O O . ASN A 1 82 ? 5.179 10.599 -0.641 1.00 86.19 82 ASN A O 1
ATOM 669 N N . LEU A 1 83 ? 4.858 9.514 1.297 1.00 86.50 83 LEU A N 1
ATOM 670 C CA . LEU A 1 83 ? 5.965 8.581 1.109 1.00 86.50 83 LEU A CA 1
ATOM 671 C C . LEU A 1 83 ? 5.755 7.651 -0.092 1.00 86.50 83 LEU A C 1
ATOM 673 O O . LEU A 1 83 ? 6.677 7.461 -0.883 1.00 86.50 83 LEU A O 1
ATOM 677 N N . LYS A 1 84 ? 4.549 7.091 -0.244 1.00 89.31 84 LYS A N 1
ATOM 678 C CA . LYS A 1 84 ? 4.183 6.234 -1.376 1.00 89.31 84 LYS A CA 1
ATOM 679 C C . LYS A 1 84 ? 4.415 6.952 -2.701 1.00 89.31 84 LYS A C 1
ATOM 681 O O . LYS A 1 84 ? 5.044 6.378 -3.582 1.00 89.31 84 LYS A O 1
ATOM 686 N N . GLN A 1 85 ? 3.983 8.209 -2.819 1.00 87.62 85 GLN A N 1
ATOM 687 C CA . GLN A 1 85 ? 4.229 8.987 -4.031 1.00 87.62 85 GLN A CA 1
ATOM 688 C C . GLN A 1 85 ? 5.728 9.100 -4.333 1.00 87.62 85 GLN A C 1
ATOM 690 O O . GLN A 1 85 ? 6.128 8.865 -5.469 1.00 87.62 85 GLN A O 1
ATOM 695 N N . THR A 1 86 ? 6.552 9.422 -3.333 1.00 84.81 86 THR A N 1
ATOM 696 C CA . THR A 1 86 ? 8.005 9.513 -3.515 1.00 84.81 86 THR A CA 1
ATOM 697 C C . THR A 1 86 ? 8.576 8.187 -4.012 1.00 84.81 86 THR A C 1
ATOM 699 O O . THR A 1 86 ? 9.275 8.170 -5.017 1.00 84.81 86 THR A O 1
ATOM 702 N N . ILE A 1 87 ? 8.235 7.068 -3.365 1.00 85.31 87 ILE A N 1
ATOM 703 C CA . ILE A 1 87 ? 8.727 5.723 -3.710 1.00 85.31 87 ILE A CA 1
ATOM 704 C C . ILE A 1 87 ? 8.291 5.282 -5.115 1.00 85.31 87 ILE A C 1
ATOM 706 O O . ILE A 1 87 ? 9.097 4.706 -5.851 1.00 85.31 87 ILE A O 1
ATOM 710 N N . ASP A 1 88 ? 7.045 5.575 -5.495 1.00 84.56 88 ASP A N 1
ATOM 711 C CA . ASP A 1 88 ? 6.502 5.262 -6.819 1.00 84.56 88 ASP A CA 1
ATOM 712 C C . ASP A 1 88 ? 7.130 6.121 -7.926 1.00 84.56 88 ASP A C 1
ATOM 714 O O . ASP A 1 88 ? 7.225 5.671 -9.069 1.00 84.56 88 ASP A O 1
ATOM 718 N N . GLN A 1 89 ? 7.554 7.347 -7.599 1.00 78.25 89 GLN A N 1
ATOM 719 C CA . GLN A 1 89 ? 8.184 8.278 -8.535 1.00 78.25 89 GLN A CA 1
ATOM 720 C C . GLN A 1 89 ? 9.699 8.098 -8.663 1.00 78.25 89 GLN A C 1
ATOM 722 O O . GLN A 1 89 ? 10.247 8.561 -9.661 1.00 78.25 89 GLN A O 1
ATOM 727 N N . VAL A 1 90 ? 10.387 7.463 -7.702 1.00 66.12 90 VAL A N 1
ATOM 728 C CA . VAL A 1 90 ? 11.852 7.306 -7.751 1.00 66.12 90 VAL A CA 1
ATOM 729 C C . VAL A 1 90 ? 12.245 6.470 -8.977 1.00 66.12 90 VAL A C 1
ATOM 731 O O . VAL A 1 90 ? 11.973 5.264 -9.004 1.00 66.12 90 VAL A O 1
ATOM 734 N N . PRO A 1 91 ? 12.945 7.047 -9.972 1.00 61.19 91 PRO A N 1
ATOM 735 C CA . PRO A 1 91 ? 13.558 6.258 -11.025 1.00 61.19 91 PRO A CA 1
ATOM 736 C C . PRO A 1 91 ? 14.603 5.350 -10.376 1.00 61.19 91 PRO A C 1
ATOM 738 O O . PRO A 1 91 ? 15.491 5.817 -9.660 1.00 61.19 91 PRO A O 1
ATOM 741 N N . VAL A 1 92 ? 14.523 4.042 -10.613 1.00 59.12 92 VAL A N 1
ATOM 742 C CA . VAL A 1 92 ? 15.672 3.179 -10.340 1.00 59.12 92 VAL A CA 1
ATOM 743 C C . VAL A 1 92 ? 16.692 3.566 -11.383 1.00 59.12 92 VAL A C 1
ATOM 745 O O . VAL A 1 92 ? 16.475 3.274 -12.553 1.00 59.12 92 VAL A O 1
ATOM 748 N N . LEU A 1 93 ? 17.721 4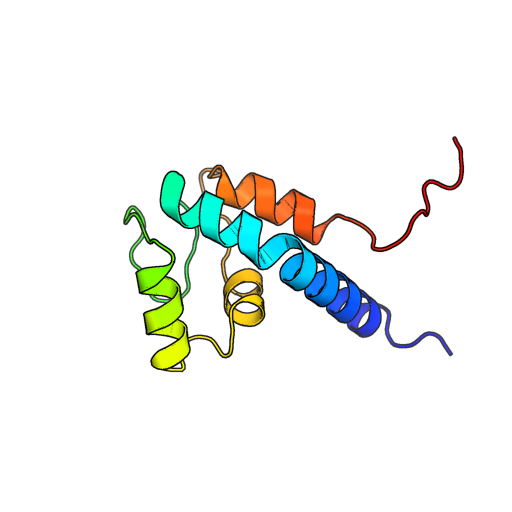.293 -10.953 1.00 50.59 93 LEU A N 1
ATOM 749 C CA . LEU A 1 93 ? 19.095 4.342 -11.460 1.00 50.59 93 LEU A CA 1
ATOM 750 C C . LEU A 1 93 ? 19.700 5.693 -11.074 1.00 50.59 93 LEU A C 1
ATOM 752 O O . LEU A 1 93 ? 19.006 6.703 -10.990 1.00 50.59 93 LEU A O 1
ATOM 756 N N . GLY A 1 94 ? 21.018 5.714 -10.883 1.00 45.66 94 GLY A N 1
ATOM 757 C CA . GLY A 1 94 ? 21.840 6.922 -10.859 1.00 45.66 94 GLY A CA 1
ATOM 758 C C . GLY A 1 94 ? 21.833 7.684 -12.191 1.00 45.66 94 GLY A C 1
ATOM 759 O O . GLY A 1 94 ? 22.878 8.117 -12.651 1.00 45.66 94 GLY A O 1
ATOM 760 N N . PHE A 1 95 ? 20.657 7.880 -12.790 1.00 44.91 95 PHE A N 1
ATOM 761 C CA . PHE A 1 95 ? 20.368 8.873 -13.814 1.00 44.91 95 PHE A CA 1
ATOM 762 C C . PHE A 1 95 ? 20.042 10.226 -13.169 1.00 44.91 95 PHE A C 1
ATOM 764 O O . PHE A 1 95 ? 19.168 10.954 -13.628 1.00 44.91 95 PHE A O 1
ATOM 771 N N . ASN A 1 96 ? 20.824 10.629 -12.166 1.00 43.22 96 ASN A N 1
ATOM 772 C CA . ASN A 1 96 ? 21.287 12.008 -12.193 1.00 43.22 96 ASN A CA 1
ATOM 773 C C . ASN A 1 96 ? 22.274 12.083 -13.366 1.00 43.22 96 ASN A C 1
ATOM 775 O O . ASN A 1 96 ? 23.486 12.087 -13.170 1.00 43.22 96 ASN A O 1
ATOM 779 N N . SER A 1 97 ? 21.765 12.070 -14.605 1.00 43.91 97 SER A N 1
ATOM 780 C CA . SER A 1 97 ? 22.507 12.669 -15.706 1.00 43.91 97 SER A CA 1
ATOM 781 C C . SER A 1 97 ? 22.743 14.102 -15.258 1.00 43.91 97 SER A C 1
ATOM 783 O O . SER A 1 97 ? 21.768 14.829 -15.053 1.00 43.91 97 SER A O 1
ATOM 785 N N . GLY A 1 98 ? 24.007 14.411 -14.963 1.00 45.59 98 GLY A N 1
ATOM 786 C CA . GLY A 1 98 ? 24.438 15.659 -14.355 1.00 45.59 98 GLY A CA 1
ATOM 787 C C . GLY A 1 98 ? 23.668 16.848 -14.907 1.00 45.59 98 GLY A C 1
ATOM 788 O O . GLY A 1 98 ? 23.444 16.956 -16.114 1.00 45.59 98 GLY A O 1
ATOM 789 N N . ARG A 1 99 ? 23.233 17.702 -13.990 1.00 42.66 99 ARG A N 1
ATOM 790 C CA . ARG A 1 99 ? 22.835 19.052 -14.339 1.00 42.66 99 ARG A CA 1
ATOM 791 C C . ARG A 1 99 ? 24.020 19.969 -14.104 1.00 42.66 99 ARG A C 1
ATOM 793 O O . ARG A 1 99 ? 24.718 19.734 -13.092 1.00 42.66 99 ARG A O 1
#

Radius of gyration: 14.72 Å; Cα contacts (8 Å, |Δi|>4): 91; chains: 1; bounding box: 37×34×43 Å

Organism: NCBI:txid1317066

Sequence (99 aa):
MFENIGYIGEKIRRYNVSKYESLLRKIINTHGLTGMEIPGANLGTKYTTGNIDEWIRAGRFANFFDFHNKIGFGKQRSDYGNLKQTIDQVPVLGFNSGR

Mean predicted aligned error: 6.79 Å

pLDDT: mean 83.76, std 14.28, range [42.66, 97.0]

Solvent-accessible surface area (backbone atoms only — not comparable to full-atom values): 5845 Å² total; per-residue (Å²): 131,79,69,56,67,66,60,54,52,48,52,41,39,52,50,46,47,63,74,42,39,73,59,53,46,51,48,26,56,75,72,25,46,41,39,46,36,45,87,95,56,71,77,80,47,76,45,40,50,69,57,51,53,50,35,31,74,70,63,78,22,90,41,71,62,52,42,64,69,63,45,44,74,30,100,54,82,25,76,59,45,56,49,48,53,52,51,68,64,55,70,82,61,92,70,71,70,78,129

Foldseek 3Di:
DPDPVVVVLLVQLVVLCVVCVVVLLVCCQVQFCAQKAFVPDDHRDGHHVVVVVVCCVVVVAVDVSSRLVRIHGGPDGDPSNVVSVVSSPDGPDPPCPDD